Protein AF-A0A1S6GLN4-F1 (afdb_monomer)

Foldseek 3Di:
DVVVVLVVVLVVVQVVQVCVQPVDPDNWQKKWWFWWDDDDQTKTAGDDMDGDDDPVCLPVDPVDDPVVQVVLLVVVQVVCCVPPVDSPDRPGTQALSNSLVVVRNVDMGRCVVPPPQDKDKAAAPVRLVPDPDPNSVSCVVRPNGMWIWHDDPPTGIMIID

Secondary structure (DSSP, 8-state):
--HHHHHHHHHHHHHHHHHHHHS-SS--SEEEEEEEPPTTS--EEEEEEEE---GGGGGS-----HHHHHHHHHHHHHHHHHHHS-----SS---HHHHHHHHHTT-EE-GGGTTTSS-EEEESHHHHTT---HHHHHHHHTT--EEEEEEETTTEEEEE-

Organism: NCBI:txid110284

pLDDT: mean 82.3, std 15.09, range [41.0, 96.94]

Nearest PDB structures (foldseek):
  4yz6-assembly1_A  TM=8.627E-01  e=5.538E-13  Arabidopsis thaliana
  4ywc-assembly2_B  TM=8.377E-01  e=3.857E-13  Arabidopsis thaliana
  5t0q-assembly1_A  TM=8.479E-01  e=3.180E-12  Arabidopsis thaliana
  4rru-assembly1_A  TM=7.689E-01  e=7.396E-12  Arabidopsis thaliana
  4rqw-assembly3_A  TM=7.355E-01  e=4.299E-12  Arabidopsis thaliana

Mean predicted aligned error: 8.12 Å

Solvent-accessible surface area (backbone atoms only — not comparable to full-atom values): 9322 Å² total; per-residue (Å²): 126,66,67,64,56,50,52,52,53,49,58,52,46,49,56,47,39,42,48,57,45,73,70,41,92,59,91,51,44,34,30,38,36,29,32,52,48,68,79,95,70,52,33,27,32,64,61,52,65,31,74,54,87,57,81,74,52,85,72,59,71,79,87,61,51,75,69,52,51,54,48,54,53,49,53,52,44,54,50,36,38,72,76,69,74,46,79,88,80,86,79,80,82,84,44,51,56,58,48,51,54,60,54,47,66,77,45,73,42,74,40,82,84,54,68,78,67,56,70,45,78,40,64,41,66,83,48,36,74,70,50,97,41,70,69,54,41,53,42,42,75,35,68,43,50,40,45,34,40,38,52,40,89,97,48,30,34,40,36,40,52

Sequence (161 aa):
QPQQQQAFVEETLQSRLQSLIDQSTDHWTYAIFWQSTLPPSSHLLWGDGYYKCSQDETQAQIATTPAEQSHRKRVLRELNALVSGSSSSDEDDVTDTEWFYLVSMTQSYDPHILIAGEPLWYAGSDQLVKVQCERVREAHVLGIRTVAFIPVIGAGVVELG

InterPro domains:
  IPR025610 Transcription factor MYC/MYB N-terminal [PF14215] (13-161)
  IPR045084 Transcription factor AIB/MYC-like [PTHR11514] (6-161)

Structure (mmCIF, N/CA/C/O backbone):
data_AF-A0A1S6GLN4-F1
#
_entry.id   AF-A0A1S6GLN4-F1
#
loop_
_atom_site.group_PDB
_atom_site.id
_atom_site.type_symbol
_atom_site.label_atom_id
_atom_site.label_alt_id
_atom_site.label_comp_id
_atom_site.label_asym_id
_atom_site.label_entity_id
_atom_site.label_seq_id
_atom_site.pdbx_PDB_ins_code
_atom_site.Cartn_x
_atom_site.Cartn_y
_atom_site.Cartn_z
_atom_site.occupancy
_atom_site.B_iso_or_equiv
_atom_site.auth_seq_id
_atom_site.auth_comp_id
_atom_site.auth_asym_id
_atom_site.auth_atom_id
_atom_site.pdbx_PDB_model_num
ATOM 1 N N . GLN A 1 1 ? 29.956 10.453 -1.590 1.00 44.06 1 GLN A N 1
ATOM 2 C CA . GLN A 1 1 ? 28.704 10.705 -0.843 1.00 44.06 1 GLN A CA 1
ATOM 3 C C . GLN A 1 1 ? 27.493 10.156 -1.611 1.00 44.06 1 GLN A C 1
ATOM 5 O O . GLN A 1 1 ? 26.790 10.931 -2.237 1.00 44.06 1 GLN A O 1
ATOM 10 N N . PRO A 1 2 ? 27.240 8.838 -1.616 1.00 49.00 2 PRO A N 1
ATOM 11 C CA . PRO A 1 2 ? 25.992 8.276 -2.151 1.00 49.00 2 PRO A CA 1
ATOM 12 C C . PRO A 1 2 ? 24.812 8.365 -1.15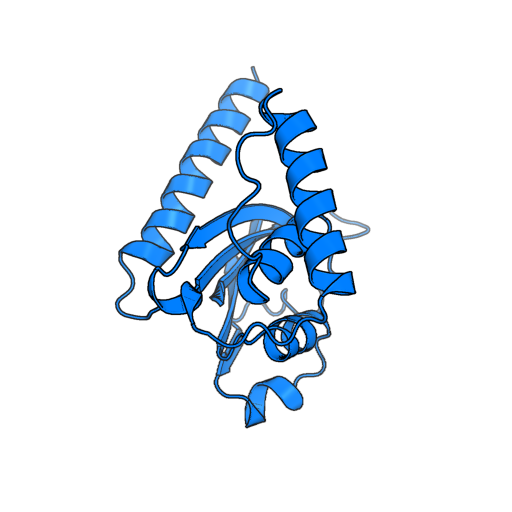8 1.00 49.00 2 PRO A C 1
ATOM 14 O O . PRO A 1 2 ? 23.695 8.642 -1.572 1.00 49.00 2 PRO A O 1
ATOM 17 N N . GLN A 1 3 ? 25.064 8.253 0.153 1.00 41.00 3 GLN A N 1
ATOM 18 C CA . GLN A 1 3 ? 24.017 8.271 1.194 1.00 41.00 3 GLN A CA 1
ATOM 19 C C . GLN A 1 3 ? 23.221 9.588 1.275 1.00 41.00 3 GLN A C 1
ATOM 21 O O . GLN A 1 3 ? 22.020 9.558 1.505 1.00 41.00 3 GLN A O 1
ATOM 26 N N . GLN A 1 4 ? 23.853 10.745 1.042 1.00 41.41 4 GLN A N 1
ATOM 27 C CA . GLN A 1 4 ? 23.156 12.044 1.042 1.00 41.41 4 GLN A CA 1
ATOM 28 C C . GLN A 1 4 ? 22.265 12.248 -0.190 1.00 41.41 4 GLN A C 1
ATOM 30 O O . GLN A 1 4 ? 21.223 12.887 -0.092 1.00 41.41 4 GLN A O 1
ATOM 35 N N . GLN A 1 5 ? 22.662 11.700 -1.342 1.00 45.12 5 GLN A N 1
ATOM 36 C CA . GLN A 1 5 ? 21.847 11.737 -2.557 1.00 45.12 5 GLN A CA 1
ATOM 37 C C . GLN A 1 5 ? 20.613 10.839 -2.400 1.00 45.12 5 GLN A C 1
ATOM 39 O O . GLN A 1 5 ? 19.533 11.199 -2.851 1.00 45.12 5 GLN A O 1
ATOM 44 N N . GLN A 1 6 ? 20.783 9.691 -1.740 1.00 52.84 6 GLN A N 1
ATOM 45 C CA . GLN A 1 6 ? 19.724 8.719 -1.490 1.00 52.84 6 GLN A CA 1
ATOM 46 C C . GLN A 1 6 ? 18.674 9.270 -0.512 1.00 52.84 6 GLN A C 1
ATOM 48 O O . GLN A 1 6 ? 17.499 9.291 -0.855 1.00 52.84 6 GLN A O 1
ATOM 53 N N . ALA A 1 7 ? 19.110 9.866 0.605 1.00 51.88 7 ALA A N 1
ATOM 54 C CA . ALA A 1 7 ? 18.216 10.516 1.569 1.00 51.88 7 ALA A CA 1
ATOM 55 C C . ALA A 1 7 ? 17.432 11.702 0.968 1.00 51.88 7 ALA A C 1
ATOM 57 O O . ALA A 1 7 ? 16.254 11.870 1.255 1.00 51.88 7 ALA A O 1
ATOM 58 N N . PHE A 1 8 ? 18.053 12.506 0.094 1.00 51.44 8 PHE A N 1
ATOM 59 C CA . PHE A 1 8 ? 17.359 13.604 -0.593 1.00 51.44 8 PHE A CA 1
ATOM 60 C C . PHE A 1 8 ? 16.320 13.092 -1.604 1.00 51.44 8 PHE A C 1
ATOM 62 O O . PHE A 1 8 ? 15.241 13.665 -1.729 1.00 51.44 8 PHE A O 1
ATOM 69 N N . VAL A 1 9 ? 16.620 12.008 -2.330 1.00 62.22 9 VAL A N 1
ATOM 70 C CA . VAL A 1 9 ? 15.658 11.385 -3.254 1.00 62.22 9 VAL A CA 1
ATOM 71 C C . VAL A 1 9 ? 14.483 10.773 -2.483 1.00 62.22 9 VAL A C 1
ATOM 73 O O . VAL A 1 9 ? 13.344 10.970 -2.901 1.00 62.22 9 VAL A O 1
ATOM 76 N N . GLU A 1 10 ? 14.737 10.132 -1.342 1.00 60.50 10 GLU A N 1
ATOM 77 C CA . GLU A 1 10 ? 13.709 9.609 -0.428 1.00 60.50 10 GLU A CA 1
ATOM 78 C C . GLU A 1 10 ? 12.825 10.734 0.143 1.00 60.50 10 GLU A C 1
ATOM 80 O O . GLU A 1 10 ? 11.607 10.688 -0.000 1.00 60.50 10 GLU A O 1
ATOM 85 N N . GLU A 1 11 ? 13.406 11.824 0.657 1.00 63.66 11 GLU A N 1
ATOM 86 C CA . GLU A 1 11 ? 12.647 12.975 1.182 1.00 63.66 11 GLU A CA 1
ATOM 87 C C . GLU A 1 11 ? 11.764 13.633 0.098 1.00 63.66 11 GLU A C 1
ATOM 89 O O . GLU A 1 11 ? 10.632 14.071 0.350 1.00 63.66 11 GLU A O 1
ATOM 94 N N . THR A 1 12 ? 12.236 13.638 -1.155 1.00 82.69 12 THR A N 1
ATOM 95 C CA . THR A 1 12 ? 11.422 14.093 -2.289 1.00 82.69 12 THR A CA 1
ATOM 96 C C . THR A 1 12 ? 10.345 13.097 -2.709 1.00 82.69 12 THR A C 1
ATOM 98 O O . THR A 1 12 ? 9.331 13.534 -3.254 1.00 82.69 12 THR A O 1
ATOM 101 N N . LEU A 1 13 ? 10.533 11.792 -2.496 1.00 89.12 13 LEU A N 1
ATOM 102 C CA . LEU A 1 13 ? 9.544 10.772 -2.837 1.00 89.12 13 LEU A CA 1
ATOM 103 C C . LEU A 1 13 ? 8.368 10.837 -1.867 1.00 89.12 13 LEU A C 1
ATOM 105 O O . LEU A 1 13 ? 7.233 10.981 -2.323 1.00 89.12 13 LEU A O 1
ATOM 109 N N . GLN A 1 14 ? 8.642 10.869 -0.563 1.00 91.75 14 GLN A N 1
ATOM 110 C CA . GLN A 1 14 ? 7.601 10.979 0.453 1.00 91.75 14 GLN A CA 1
ATOM 111 C C . GLN A 1 14 ? 6.727 12.219 0.249 1.00 91.75 14 GLN A C 1
ATOM 113 O O . GLN A 1 14 ? 5.499 12.139 0.223 1.00 91.75 14 GLN A O 1
ATOM 118 N N . SER A 1 15 ? 7.357 13.369 -0.013 1.00 91.44 15 SER A N 1
ATOM 119 C CA . SER A 1 15 ? 6.650 14.627 -0.288 1.00 91.44 15 SER A CA 1
ATOM 120 C C . SER A 1 15 ? 5.756 14.549 -1.537 1.00 91.44 15 SER A C 1
ATOM 122 O O . SER A 1 15 ? 4.695 15.179 -1.599 1.00 91.44 15 SER A O 1
ATOM 124 N N . ARG A 1 16 ? 6.168 13.777 -2.553 1.00 92.75 16 ARG A N 1
ATOM 125 C CA . ARG A 1 16 ? 5.382 13.556 -3.778 1.00 92.75 16 ARG A CA 1
ATOM 126 C C . ARG A 1 16 ? 4.206 12.619 -3.533 1.00 92.75 16 ARG A C 1
ATOM 128 O O . ARG A 1 16 ? 3.123 12.917 -4.026 1.00 92.75 16 ARG A O 1
ATOM 135 N N . LEU A 1 17 ? 4.401 11.533 -2.783 1.00 94.88 17 LEU A N 1
ATOM 136 C CA . LEU A 1 17 ? 3.326 10.606 -2.411 1.00 94.88 17 LEU A CA 1
ATOM 137 C C . LEU A 1 17 ? 2.276 11.311 -1.550 1.00 94.88 17 LEU A C 1
ATOM 139 O O . LEU A 1 17 ? 1.087 11.216 -1.837 1.00 94.88 17 LEU A O 1
ATOM 143 N N . GLN A 1 18 ? 2.711 12.115 -0.579 1.00 93.88 18 GLN A N 1
ATOM 144 C CA . GLN A 1 18 ? 1.810 12.962 0.194 1.00 93.88 18 GLN A CA 1
ATOM 145 C C . GLN A 1 18 ? 1.029 13.925 -0.708 1.00 93.88 18 GLN A C 1
ATOM 147 O O . GLN A 1 18 ? -0.193 13.996 -0.634 1.00 93.88 18 GLN A O 1
ATOM 152 N N . SER A 1 19 ? 1.719 14.643 -1.599 1.00 92.25 19 SER A N 1
ATOM 153 C CA . SER A 1 19 ? 1.074 15.574 -2.533 1.00 92.25 19 SER A CA 1
ATOM 154 C C . SER A 1 19 ? 0.047 14.888 -3.435 1.00 92.25 19 SER A C 1
ATOM 156 O O . SER A 1 19 ? -0.998 15.470 -3.711 1.00 92.25 19 SER A O 1
ATOM 158 N N . LEU A 1 20 ? 0.330 13.659 -3.877 1.00 92.44 20 LEU A N 1
ATOM 159 C CA . LEU A 1 20 ? -0.576 12.857 -4.697 1.00 92.44 20 LEU A CA 1
ATOM 160 C C . LEU A 1 20 ? -1.892 12.568 -3.966 1.00 92.44 20 LEU A C 1
ATOM 162 O O . LEU A 1 20 ? -2.952 12.626 -4.580 1.00 92.44 20 LEU A O 1
ATOM 166 N N . ILE A 1 21 ? -1.822 12.295 -2.664 1.00 92.88 21 ILE A N 1
ATOM 167 C CA . ILE A 1 21 ? -2.983 11.983 -1.829 1.00 92.88 21 ILE A CA 1
ATOM 168 C C . ILE A 1 21 ? -3.725 13.253 -1.395 1.00 92.88 21 ILE A C 1
ATOM 170 O O . ILE A 1 21 ? -4.950 13.318 -1.484 1.00 92.88 21 ILE A O 1
ATOM 174 N N . ASP A 1 22 ? -3.005 14.286 -0.957 1.00 90.88 22 ASP A N 1
ATOM 175 C CA . ASP A 1 22 ? -3.602 15.499 -0.386 1.00 90.88 22 ASP A CA 1
ATOM 176 C C . ASP A 1 22 ? -4.175 16.462 -1.435 1.00 90.88 22 ASP A C 1
ATOM 178 O O . ASP A 1 22 ? -5.108 17.205 -1.132 1.00 90.88 22 ASP A O 1
ATOM 182 N N . GLN A 1 23 ? -3.640 16.462 -2.661 1.00 89.19 23 GLN A N 1
ATOM 183 C CA . GLN A 1 23 ? -4.111 17.333 -3.750 1.00 89.19 23 GLN A CA 1
ATOM 184 C C . GLN A 1 23 ? -5.119 16.644 -4.678 1.00 89.19 23 GLN A C 1
ATOM 186 O O . GLN A 1 23 ? -5.682 17.292 -5.562 1.00 89.19 23 GLN A O 1
ATOM 191 N N . SER A 1 24 ? -5.340 15.340 -4.501 1.00 86.94 24 SER A N 1
ATOM 192 C CA . SER A 1 24 ? -6.348 14.593 -5.247 1.00 86.94 24 SER A CA 1
ATOM 193 C C . SER A 1 24 ? -7.757 15.051 -4.867 1.00 86.94 24 SER A C 1
ATOM 195 O O . SER A 1 24 ? -8.053 15.316 -3.703 1.00 86.94 24 SER A O 1
ATOM 197 N N . THR A 1 25 ? -8.653 15.115 -5.854 1.00 83.00 25 THR A N 1
ATOM 198 C CA . THR A 1 25 ? -10.094 15.275 -5.600 1.00 83.00 25 THR A CA 1
ATOM 199 C C . THR A 1 25 ? -10.730 13.991 -5.077 1.00 83.00 25 THR A C 1
ATOM 201 O O . THR A 1 25 ? -11.786 14.043 -4.453 1.00 83.00 25 THR A O 1
ATOM 204 N N . ASP A 1 26 ? -10.098 12.850 -5.346 1.00 80.94 26 ASP A N 1
ATOM 205 C CA . ASP A 1 26 ? -10.522 11.538 -4.875 1.00 80.94 26 ASP A CA 1
ATOM 206 C C . ASP A 1 26 ? -9.954 11.261 -3.475 1.00 80.94 26 ASP A C 1
ATOM 208 O O . ASP A 1 26 ? -8.796 11.580 -3.189 1.00 80.94 26 ASP A O 1
ATOM 212 N N . HIS A 1 27 ? -10.763 10.645 -2.610 1.00 83.75 27 HIS A N 1
ATOM 213 C CA . HIS A 1 27 ? -10.405 10.308 -1.230 1.00 83.75 27 HIS A CA 1
ATOM 214 C C . HIS A 1 27 ? -9.598 9.007 -1.153 1.00 83.75 27 HIS A C 1
ATOM 216 O O . HIS A 1 27 ? -10.135 7.962 -0.796 1.00 83.75 27 HIS A O 1
ATOM 222 N N . TRP A 1 28 ? -8.315 9.083 -1.492 1.00 92.44 28 TRP A N 1
ATOM 223 C CA . TRP A 1 28 ? -7.377 7.981 -1.284 1.00 92.44 28 TRP A CA 1
ATOM 224 C C . TRP A 1 28 ? -6.989 7.844 0.190 1.00 92.44 28 TRP A C 1
ATOM 226 O O . TRP A 1 28 ? -6.728 8.844 0.869 1.00 92.44 28 TRP A O 1
ATOM 236 N N . THR A 1 29 ? -6.916 6.604 0.660 1.00 93.44 29 THR A N 1
ATOM 237 C CA . THR A 1 29 ? -6.481 6.231 2.006 1.00 93.44 29 THR A CA 1
ATOM 238 C C . THR A 1 29 ? -4.956 6.169 2.086 1.00 93.44 29 THR A C 1
ATOM 240 O O . THR A 1 29 ? -4.370 6.608 3.077 1.00 93.44 29 THR A O 1
ATOM 243 N N . TYR A 1 30 ? -4.282 5.675 1.044 1.00 95.56 30 TYR A N 1
ATOM 244 C CA . TYR A 1 30 ? -2.822 5.597 1.012 1.00 95.56 30 TYR A CA 1
ATOM 245 C C . TYR A 1 30 ? -2.227 5.684 -0.400 1.00 95.56 30 TYR A C 1
ATOM 247 O O . TYR A 1 30 ? -2.882 5.414 -1.406 1.00 95.56 30 TYR A O 1
ATOM 255 N N . ALA A 1 31 ? -0.932 6.001 -0.453 1.00 96.94 31 ALA A N 1
ATOM 256 C CA . ALA A 1 31 ? -0.063 5.780 -1.603 1.00 96.94 31 ALA A CA 1
ATOM 257 C C . ALA A 1 31 ? 1.155 4.952 -1.180 1.00 96.94 31 ALA A C 1
ATOM 259 O O . ALA A 1 31 ? 1.787 5.263 -0.173 1.00 96.94 31 ALA A O 1
ATOM 260 N N . ILE A 1 32 ? 1.519 3.934 -1.958 1.00 96.44 32 ILE A N 1
ATOM 261 C CA . ILE A 1 32 ? 2.742 3.147 -1.746 1.00 96.44 32 ILE A CA 1
ATOM 262 C C . ILE A 1 32 ? 3.558 3.146 -3.030 1.00 96.44 32 ILE A C 1
ATOM 264 O O . ILE A 1 32 ? 3.035 2.882 -4.110 1.00 96.44 32 ILE A O 1
ATOM 268 N N . PHE A 1 33 ? 4.854 3.410 -2.923 1.00 95.56 33 PHE A N 1
ATOM 269 C CA . PHE A 1 33 ? 5.789 3.184 -4.009 1.00 95.56 33 PHE A CA 1
ATOM 270 C C . PHE A 1 33 ? 6.507 1.849 -3.824 1.00 95.56 33 PHE A C 1
ATOM 272 O O . PHE A 1 33 ? 7.292 1.659 -2.895 1.00 95.56 33 PHE A O 1
ATOM 279 N N . TRP A 1 34 ? 6.267 0.942 -4.763 1.00 94.25 34 TRP A N 1
ATOM 280 C CA . TRP A 1 34 ? 6.945 -0.337 -4.878 1.00 94.25 34 TRP A CA 1
ATOM 281 C C . TRP A 1 34 ? 8.157 -0.205 -5.790 1.00 94.25 34 TRP A C 1
ATOM 283 O O . TRP A 1 34 ? 8.010 -0.044 -7.002 1.00 94.25 34 TRP A O 1
ATOM 293 N N . GLN A 1 35 ? 9.358 -0.296 -5.230 1.00 92.31 35 GLN A N 1
ATOM 294 C CA . GLN A 1 35 ? 10.601 -0.207 -5.984 1.00 92.31 35 GLN A CA 1
ATOM 295 C C . GLN A 1 35 ? 10.936 -1.546 -6.650 1.00 92.31 35 GLN A C 1
ATOM 297 O O . GLN A 1 35 ? 10.935 -2.594 -6.004 1.00 92.31 35 GLN A O 1
ATOM 302 N N . SER A 1 36 ? 11.278 -1.514 -7.939 1.00 90.00 36 SER A N 1
ATOM 303 C CA . SER A 1 36 ? 11.744 -2.698 -8.665 1.00 90.00 36 SER A CA 1
ATOM 304 C C . SER A 1 36 ? 13.215 -2.979 -8.374 1.00 90.00 36 SER A C 1
ATOM 306 O O . SER A 1 36 ? 14.066 -2.095 -8.493 1.00 90.00 36 SER A O 1
ATOM 308 N N . THR A 1 37 ? 13.545 -4.237 -8.091 1.00 88.75 37 THR A N 1
ATOM 309 C CA . THR A 1 37 ? 14.935 -4.706 -8.058 1.00 88.75 37 THR A CA 1
ATOM 310 C C . THR A 1 37 ? 15.467 -4.988 -9.466 1.00 88.75 37 THR A C 1
ATOM 312 O O . THR A 1 37 ? 14.708 -5.187 -10.420 1.00 88.75 37 THR A O 1
ATOM 315 N N . LEU A 1 38 ? 16.797 -4.996 -9.602 1.00 80.25 38 LEU A N 1
ATOM 316 C CA . LEU A 1 38 ? 17.471 -5.339 -10.854 1.00 80.25 38 LEU A CA 1
ATOM 317 C C . LEU A 1 38 ? 17.417 -6.862 -11.118 1.00 80.25 38 LEU A C 1
ATOM 319 O O . LEU A 1 38 ? 17.419 -7.645 -10.166 1.00 80.25 38 LEU A O 1
ATOM 323 N N . PRO A 1 39 ? 17.415 -7.302 -12.393 1.00 76.62 39 PRO A N 1
ATOM 324 C CA . PRO A 1 39 ? 17.482 -8.721 -12.767 1.00 76.62 39 PRO A CA 1
ATOM 325 C C . PRO A 1 39 ? 18.697 -9.450 -12.151 1.00 76.62 39 PRO A C 1
ATOM 327 O O . PRO A 1 39 ? 19.714 -8.803 -11.886 1.00 76.62 39 PRO A O 1
ATOM 330 N N . PRO A 1 40 ? 18.655 -10.789 -11.964 1.00 67.69 40 PRO A N 1
ATOM 331 C CA . PRO A 1 40 ? 17.791 -11.761 -12.653 1.00 67.69 40 PRO A CA 1
ATOM 332 C C . PRO A 1 40 ? 16.462 -12.099 -11.955 1.00 67.69 40 PRO A C 1
ATOM 334 O O . PRO A 1 40 ? 15.586 -12.669 -12.596 1.00 67.69 40 PRO A O 1
ATOM 337 N N . SER A 1 41 ? 16.298 -11.751 -10.680 1.00 70.00 41 SER A N 1
ATOM 338 C CA . SER A 1 41 ? 15.066 -11.948 -9.904 1.00 70.00 41 SER A CA 1
ATOM 339 C C . SER A 1 41 ? 14.475 -10.580 -9.573 1.00 70.00 41 SER A C 1
ATOM 341 O O . SER A 1 41 ? 14.760 -9.998 -8.521 1.00 70.00 41 SER A O 1
ATOM 343 N N . SER A 1 42 ? 13.729 -10.019 -10.526 1.00 80.25 42 SER A N 1
ATOM 344 C CA . SER A 1 42 ? 13.019 -8.761 -10.313 1.00 80.25 42 SER A CA 1
ATOM 345 C C . SER A 1 42 ? 11.898 -8.989 -9.304 1.00 80.25 42 SER A C 1
ATOM 347 O O . SER A 1 42 ? 11.046 -9.845 -9.524 1.00 80.25 42 SER A O 1
ATOM 349 N N . HIS A 1 43 ? 11.900 -8.218 -8.226 1.00 88.56 43 HIS A N 1
ATOM 350 C CA . HIS A 1 43 ? 10.872 -8.167 -7.197 1.00 88.56 43 HIS A CA 1
ATOM 351 C C . HIS A 1 43 ? 10.458 -6.713 -6.994 1.00 88.56 43 HIS A C 1
ATOM 353 O O . HIS A 1 43 ? 11.253 -5.796 -7.210 1.00 88.56 43 HIS A O 1
ATOM 359 N N . LEU A 1 44 ? 9.219 -6.514 -6.564 1.00 90.69 44 LEU A N 1
ATOM 360 C CA . LEU A 1 44 ? 8.750 -5.254 -6.015 1.00 90.69 44 LEU A CA 1
ATOM 361 C C . LEU A 1 44 ? 8.944 -5.281 -4.507 1.00 90.69 44 LEU A C 1
ATOM 363 O O . LEU A 1 44 ? 8.379 -6.138 -3.828 1.00 90.69 44 LEU A O 1
ATOM 367 N N . LEU A 1 45 ? 9.750 -4.355 -4.007 1.00 93.25 45 LEU A N 1
ATOM 368 C CA . LEU A 1 45 ? 9.997 -4.153 -2.585 1.00 93.25 45 LEU A CA 1
ATOM 369 C C . LEU A 1 45 ? 9.389 -2.828 -2.143 1.00 93.25 45 LEU A C 1
ATOM 371 O O . LEU A 1 45 ? 9.176 -1.934 -2.964 1.00 93.25 45 LEU A O 1
ATOM 375 N N . TRP A 1 46 ? 9.139 -2.694 -0.844 1.00 94.69 46 TRP A N 1
ATOM 376 C CA . TRP A 1 46 ? 8.783 -1.407 -0.265 1.00 94.69 46 TRP A CA 1
ATOM 377 C C . TRP A 1 46 ? 9.860 -0.364 -0.594 1.00 94.69 46 TRP A C 1
ATOM 379 O O . TRP A 1 46 ? 11.025 -0.543 -0.236 1.00 94.69 46 TRP A O 1
ATOM 389 N N . GLY A 1 47 ? 9.470 0.699 -1.295 1.00 93.94 47 GLY A N 1
ATOM 390 C CA . GLY A 1 47 ? 10.303 1.877 -1.508 1.00 93.94 47 GLY A CA 1
ATOM 391 C C . GLY A 1 47 ? 9.972 2.951 -0.481 1.00 93.94 47 GLY A C 1
ATOM 392 O O . GLY A 1 47 ? 10.806 3.289 0.351 1.00 93.94 47 GLY A O 1
ATOM 393 N N . ASP A 1 48 ? 8.743 3.462 -0.535 1.00 95.19 48 ASP A N 1
ATOM 394 C CA . ASP A 1 48 ? 8.237 4.482 0.388 1.00 95.19 48 ASP A CA 1
ATOM 395 C C . ASP A 1 48 ? 6.700 4.497 0.392 1.00 95.19 48 ASP A C 1
ATOM 397 O O . ASP A 1 48 ? 6.072 3.841 -0.445 1.00 95.19 48 ASP A O 1
ATOM 401 N N . GLY A 1 49 ? 6.076 5.254 1.294 1.00 95.25 49 GLY A N 1
ATOM 402 C CA . GLY A 1 49 ? 4.622 5.306 1.384 1.00 95.25 49 GLY A CA 1
ATOM 403 C C . GLY A 1 49 ? 4.071 6.448 2.227 1.00 95.25 49 GLY A C 1
ATOM 404 O O . GLY A 1 49 ? 4.669 6.894 3.205 1.00 95.25 49 GLY A O 1
ATOM 405 N N . TYR A 1 50 ? 2.852 6.861 1.893 1.00 95.19 50 TYR A N 1
ATOM 406 C CA . TYR A 1 50 ? 2.078 7.824 2.659 1.00 95.19 50 TYR A CA 1
ATOM 407 C C . TYR A 1 50 ? 0.699 7.257 2.996 1.00 95.19 50 TYR A C 1
ATOM 409 O O . TYR A 1 50 ? -0.052 6.873 2.100 1.00 95.19 50 TYR A O 1
ATOM 417 N N . TYR A 1 51 ? 0.357 7.243 4.284 1.00 93.50 51 TYR A N 1
ATOM 418 C CA . TYR A 1 51 ? -0.964 6.873 4.787 1.00 93.50 51 TYR A CA 1
ATOM 419 C C . TYR A 1 51 ? -1.687 8.116 5.297 1.00 93.50 51 TYR A C 1
ATOM 421 O O . TYR A 1 51 ? -1.172 8.834 6.161 1.00 93.50 51 TYR A O 1
ATOM 429 N N . LYS A 1 52 ? -2.893 8.366 4.787 1.00 90.56 52 LYS A N 1
ATOM 430 C CA . LYS A 1 52 ? -3.746 9.452 5.254 1.00 90.56 52 LYS A CA 1
ATOM 431 C C . LYS A 1 52 ? -4.650 8.931 6.358 1.00 90.56 52 LYS A C 1
ATOM 433 O O . LYS A 1 52 ? -5.654 8.276 6.096 1.00 90.56 52 LYS A O 1
ATOM 438 N N . CYS A 1 53 ? -4.320 9.275 7.600 1.00 72.06 53 CYS A N 1
ATOM 439 C CA . CYS A 1 53 ? -5.196 8.989 8.729 1.00 72.06 53 CYS A CA 1
ATOM 440 C C . CYS A 1 53 ? -6.492 9.804 8.589 1.00 72.06 53 CYS A C 1
ATOM 442 O O . CYS A 1 53 ? -6.514 11.025 8.763 1.00 72.06 53 CYS A O 1
ATOM 444 N N . SER A 1 54 ? -7.567 9.125 8.202 1.00 65.12 54 SER A N 1
ATOM 445 C CA . SER A 1 54 ? -8.904 9.693 8.097 1.00 65.12 54 SER A CA 1
ATOM 446 C C . SER A 1 54 ? -9.511 9.820 9.497 1.00 65.12 54 SER A C 1
ATOM 448 O O . SER A 1 54 ? -9.672 8.829 10.202 1.00 65.12 54 SER A O 1
ATOM 450 N N . GLN A 1 55 ? -9.884 11.036 9.912 1.00 54.16 55 GLN A N 1
ATOM 451 C CA . GLN A 1 55 ? -10.567 11.250 11.200 1.00 54.16 55 GLN A CA 1
ATOM 452 C C . GLN A 1 55 ? -11.927 10.525 11.265 1.00 54.16 55 GLN A C 1
ATOM 454 O O . GLN A 1 55 ? -12.353 10.114 12.346 1.00 54.16 55 GLN A O 1
ATOM 459 N N . ASP A 1 56 ? -12.566 10.301 10.112 1.00 51.97 56 ASP A N 1
ATOM 460 C CA . ASP A 1 56 ? -13.846 9.593 9.993 1.00 51.97 56 ASP A CA 1
ATOM 461 C C . ASP A 1 56 ? -13.708 8.062 10.132 1.00 51.97 56 ASP A C 1
ATOM 463 O O . ASP A 1 56 ? -14.701 7.367 10.355 1.00 51.97 56 ASP A O 1
ATOM 467 N N . GLU A 1 57 ? -12.489 7.509 10.057 1.00 51.66 57 GLU A N 1
ATOM 468 C CA . GLU A 1 57 ? -12.249 6.067 10.229 1.00 51.66 57 GLU A CA 1
ATOM 469 C C . GLU A 1 57 ? -12.288 5.602 11.688 1.00 51.66 57 GLU A C 1
ATOM 471 O O . GLU A 1 57 ? -12.403 4.404 11.940 1.00 51.66 57 GLU A O 1
ATOM 476 N N . THR A 1 58 ? -12.336 6.524 12.655 1.00 48.25 58 THR A N 1
ATOM 477 C CA . THR A 1 58 ? -12.564 6.192 14.076 1.00 48.25 58 THR A CA 1
ATOM 478 C C . THR A 1 58 ? -13.894 5.458 14.327 1.00 48.25 58 THR A C 1
ATOM 480 O O . THR A 1 58 ? -14.083 4.872 15.391 1.00 48.25 58 THR A O 1
ATOM 483 N N . GLN A 1 59 ? -14.813 5.439 13.350 1.00 43.75 59 GLN A N 1
ATOM 484 C CA . GLN A 1 59 ? -16.077 4.687 13.396 1.00 43.75 59 GLN A CA 1
ATOM 485 C C . GLN A 1 59 ? -16.229 3.634 12.284 1.00 43.75 59 GLN A C 1
ATOM 487 O O . GLN A 1 59 ? -17.225 2.900 12.267 1.00 43.75 59 GLN A O 1
ATOM 492 N N . ALA A 1 60 ? -15.275 3.531 11.354 1.00 47.03 60 ALA A N 1
ATOM 493 C CA . ALA A 1 60 ? -15.350 2.613 10.222 1.00 47.03 60 ALA A CA 1
ATOM 494 C C . ALA A 1 60 ? -14.980 1.189 10.667 1.00 47.03 60 ALA A C 1
ATOM 496 O O . ALA A 1 60 ? -13.833 0.775 10.604 1.00 47.03 60 ALA A O 1
ATOM 497 N N . GLN A 1 61 ? -15.990 0.475 11.172 1.00 53.25 61 GLN A N 1
ATOM 498 C CA . GLN A 1 61 ? -16.043 -0.969 11.433 1.00 53.25 61 GLN A CA 1
ATOM 499 C C . GLN A 1 61 ? -14.699 -1.638 11.740 1.00 53.25 61 GLN A C 1
ATOM 501 O O . GLN A 1 61 ? -14.102 -2.295 10.894 1.00 53.25 61 GLN A O 1
ATOM 506 N N . ILE A 1 62 ? -14.299 -1.557 13.008 1.00 55.88 62 ILE A N 1
ATOM 507 C CA . ILE A 1 62 ? -13.318 -2.462 13.604 1.00 55.88 62 ILE A CA 1
ATOM 508 C C . ILE A 1 62 ? -13.932 -3.870 13.565 1.00 55.88 62 ILE A C 1
ATOM 510 O O . ILE A 1 62 ? -14.634 -4.293 14.483 1.00 55.88 62 ILE A O 1
ATOM 514 N N . ALA A 1 63 ? -13.731 -4.588 12.462 1.00 60.03 63 ALA A N 1
ATOM 515 C CA . ALA A 1 63 ? -14.122 -5.985 12.311 1.00 60.03 63 ALA A CA 1
ATOM 516 C C . ALA A 1 63 ? -13.041 -6.922 12.880 1.00 60.03 63 ALA A C 1
ATOM 518 O O . ALA A 1 63 ? -12.899 -8.058 12.434 1.00 60.03 63 ALA A O 1
ATOM 519 N N . THR A 1 64 ? -12.274 -6.461 13.871 1.00 74.50 64 THR A N 1
ATOM 520 C CA . THR A 1 64 ? -11.220 -7.243 14.515 1.00 74.50 64 THR A CA 1
ATOM 521 C C . THR A 1 64 ? -11.707 -7.792 15.846 1.00 74.50 64 THR A C 1
ATOM 523 O O . THR A 1 64 ? -12.468 -7.175 16.596 1.00 74.50 64 THR A O 1
ATOM 526 N N . THR A 1 65 ? -11.274 -9.008 16.167 1.00 86.44 65 THR A N 1
ATOM 527 C CA . THR A 1 65 ? -11.540 -9.566 17.496 1.00 86.44 65 THR A CA 1
ATOM 528 C C . THR A 1 65 ? -10.702 -8.831 18.551 1.00 86.44 65 THR A C 1
ATOM 530 O O . THR A 1 65 ? -9.599 -8.377 18.242 1.00 86.44 65 THR A O 1
ATOM 533 N N . PRO A 1 66 ? -11.119 -8.784 19.832 1.00 86.94 66 PRO A N 1
ATOM 534 C CA . PRO A 1 66 ? -10.303 -8.179 20.891 1.00 86.94 66 PRO A CA 1
ATOM 535 C C . PRO A 1 66 ? -8.878 -8.758 20.990 1.00 86.94 66 PRO A C 1
ATOM 537 O O . PRO A 1 66 ? -7.932 -8.060 21.363 1.00 86.94 66 PRO A O 1
ATOM 540 N N . ALA A 1 67 ? -8.713 -10.040 20.641 1.00 89.00 67 ALA A N 1
ATOM 541 C CA . ALA A 1 67 ? -7.417 -10.709 20.606 1.00 89.00 67 ALA A CA 1
ATOM 542 C C . ALA A 1 67 ? -6.531 -10.198 19.459 1.00 89.00 67 ALA A C 1
ATOM 544 O O . ALA A 1 67 ? -5.352 -9.920 19.674 1.00 89.00 67 ALA A O 1
ATOM 545 N N . GLU A 1 68 ? -7.103 -10.040 18.265 1.00 88.81 68 GLU A N 1
ATOM 546 C CA . GLU A 1 68 ? -6.410 -9.466 17.112 1.00 88.81 68 GLU A CA 1
ATOM 547 C C . GLU A 1 68 ? -6.036 -8.007 17.369 1.00 88.81 68 GLU A C 1
ATOM 549 O O . GLU A 1 68 ? -4.890 -7.619 17.164 1.00 88.81 68 GLU A O 1
ATOM 554 N N . GLN A 1 69 ? -6.952 -7.232 17.943 1.00 89.75 69 GLN A N 1
ATOM 555 C CA . GLN A 1 69 ? -6.697 -5.845 18.301 1.00 89.75 69 GLN A CA 1
ATOM 556 C C . GLN A 1 69 ? -5.540 -5.703 19.295 1.00 89.75 69 GLN A C 1
ATOM 558 O O . GLN A 1 69 ? -4.637 -4.884 19.117 1.00 89.75 69 GLN A O 1
ATOM 563 N N . SER A 1 70 ? -5.509 -6.567 20.312 1.00 89.94 70 SER A N 1
ATOM 564 C CA . SER A 1 70 ? -4.401 -6.631 21.269 1.00 89.94 70 SER A CA 1
ATOM 565 C C . SER A 1 70 ? -3.073 -6.995 20.598 1.00 89.94 70 SER A C 1
ATOM 567 O O . SER A 1 70 ? -2.018 -6.518 21.019 1.00 89.94 70 SER A O 1
ATOM 569 N N . HIS A 1 71 ? -3.105 -7.842 19.564 1.00 90.62 71 HIS A N 1
ATOM 570 C CA . HIS A 1 71 ? -1.922 -8.192 18.785 1.00 90.62 71 HIS A CA 1
ATOM 571 C C . HIS A 1 71 ? -1.426 -7.012 17.941 1.00 90.62 71 HIS A C 1
ATOM 573 O O . HIS A 1 71 ? -0.250 -6.669 18.047 1.00 90.62 71 HIS A O 1
ATOM 579 N N . ARG A 1 72 ? -2.311 -6.344 17.189 1.00 91.25 72 ARG A N 1
ATOM 580 C CA . ARG A 1 72 ? -1.964 -5.168 16.373 1.00 91.25 72 ARG A CA 1
ATOM 581 C C . ARG A 1 72 ? -1.350 -4.052 17.221 1.00 91.25 72 ARG A C 1
ATOM 583 O O . ARG A 1 72 ? -0.266 -3.564 16.905 1.00 91.25 72 ARG A O 1
ATOM 590 N N . LYS A 1 73 ? -1.967 -3.734 18.368 1.00 89.56 73 LYS A N 1
ATOM 591 C CA . LYS A 1 73 ? -1.436 -2.747 19.328 1.00 89.56 73 LYS A CA 1
ATOM 592 C C . LYS A 1 73 ? -0.070 -3.140 19.890 1.00 89.56 73 LYS A C 1
ATOM 594 O O . LYS A 1 73 ? 0.790 -2.280 20.060 1.00 89.56 73 LYS A O 1
ATOM 599 N N . ARG A 1 74 ? 0.154 -4.430 20.175 1.00 90.06 74 ARG A N 1
ATOM 600 C CA . ARG A 1 74 ? 1.466 -4.915 20.635 1.00 90.06 74 ARG A CA 1
ATOM 601 C C . ARG A 1 74 ? 2.539 -4.676 19.576 1.00 90.06 74 ARG A C 1
ATOM 603 O O . ARG A 1 74 ? 3.582 -4.127 19.910 1.00 90.06 74 ARG A O 1
ATOM 610 N N . VAL A 1 75 ? 2.270 -5.057 18.328 1.00 89.06 75 VAL A N 1
ATOM 611 C CA . VAL A 1 75 ? 3.217 -4.875 17.219 1.00 89.06 75 VAL A CA 1
ATOM 612 C C . VAL A 1 75 ? 3.543 -3.394 17.030 1.00 89.06 75 VAL A C 1
ATOM 614 O O . VAL A 1 75 ? 4.715 -3.036 16.977 1.00 89.06 75 VAL A O 1
ATOM 617 N N . LEU A 1 76 ? 2.538 -2.514 17.032 1.00 87.12 76 LEU A N 1
ATOM 618 C CA . LEU A 1 76 ? 2.761 -1.068 16.946 1.00 87.12 76 LEU A CA 1
ATOM 619 C C . LEU A 1 76 ? 3.606 -0.516 18.094 1.00 87.12 76 LEU A C 1
ATOM 621 O O . LEU A 1 76 ? 4.511 0.283 17.862 1.00 87.12 76 LEU A O 1
ATOM 625 N N . ARG A 1 77 ? 3.352 -0.951 19.333 1.00 87.19 77 ARG A N 1
ATOM 626 C CA . ARG A 1 77 ? 4.177 -0.562 20.484 1.00 87.19 77 ARG A CA 1
ATOM 627 C C . ARG A 1 77 ? 5.629 -0.988 20.327 1.00 87.19 77 ARG A C 1
ATOM 629 O O . ARG A 1 77 ? 6.520 -0.204 20.641 1.00 87.19 77 ARG A O 1
ATOM 636 N N . GLU A 1 78 ? 5.864 -2.210 19.861 1.00 88.06 78 GLU A N 1
ATOM 637 C CA . GLU A 1 78 ? 7.213 -2.724 19.616 1.00 88.06 78 GLU A CA 1
ATOM 638 C C . GLU A 1 78 ? 7.916 -1.918 18.513 1.00 88.06 78 GLU A C 1
ATOM 640 O O . GLU A 1 78 ? 9.058 -1.502 18.702 1.00 88.06 78 GLU A O 1
ATOM 645 N N . LEU A 1 79 ? 7.223 -1.603 17.414 1.00 85.19 79 LEU A N 1
ATOM 646 C CA . LEU A 1 79 ? 7.751 -0.753 16.341 1.00 85.19 79 LEU A CA 1
ATOM 647 C C . LEU A 1 79 ? 8.070 0.669 16.832 1.00 85.19 79 LEU A C 1
ATOM 649 O O . LEU A 1 79 ? 9.172 1.164 16.602 1.00 85.19 79 LEU A O 1
ATOM 653 N N . ASN A 1 80 ? 7.159 1.305 17.573 1.00 84.38 80 ASN A N 1
ATOM 654 C CA . ASN A 1 80 ? 7.376 2.639 18.142 1.00 84.38 80 ASN A CA 1
ATOM 655 C C . ASN A 1 80 ? 8.555 2.663 19.121 1.00 84.38 80 ASN A C 1
ATOM 657 O O . ASN A 1 80 ? 9.356 3.600 19.103 1.00 84.38 80 ASN A O 1
ATOM 661 N N . ALA A 1 81 ? 8.709 1.616 19.935 1.00 86.50 81 ALA A N 1
ATOM 662 C CA . ALA A 1 81 ? 9.849 1.481 20.832 1.00 86.50 81 ALA A CA 1
ATOM 663 C C . ALA A 1 81 ? 11.179 1.361 20.065 1.00 86.50 81 ALA A C 1
ATOM 665 O O . ALA A 1 81 ? 12.180 1.924 20.507 1.00 86.50 81 ALA A O 1
ATOM 666 N N . LEU A 1 82 ? 11.192 0.675 18.916 1.00 86.12 82 LEU A N 1
ATOM 667 C CA . LEU A 1 82 ? 12.378 0.542 18.063 1.00 86.12 82 LEU A CA 1
ATOM 668 C C . LEU A 1 82 ? 12.751 1.848 17.347 1.00 86.12 82 LEU A C 1
ATOM 670 O O . LEU A 1 82 ? 13.939 2.131 17.205 1.00 86.12 82 LEU A O 1
ATOM 674 N N . VAL A 1 83 ? 11.765 2.632 16.898 1.00 82.44 83 VAL A N 1
ATOM 675 C CA . VAL A 1 83 ? 12.001 3.859 16.112 1.00 82.44 83 VAL A CA 1
ATOM 676 C C . VAL A 1 83 ? 12.227 5.086 16.998 1.00 82.44 83 VAL A C 1
ATOM 678 O O . VAL A 1 83 ? 13.181 5.833 16.791 1.00 82.44 83 VAL A O 1
ATOM 681 N N . SER A 1 84 ? 11.363 5.296 17.992 1.00 78.62 84 SER A N 1
ATOM 682 C CA . SER A 1 84 ? 11.296 6.544 18.768 1.00 78.62 84 SER A CA 1
ATOM 683 C C . SER A 1 84 ? 11.869 6.414 20.181 1.00 78.62 84 SER A C 1
ATOM 685 O O . SER A 1 84 ? 12.067 7.421 20.859 1.00 78.62 84 SER A O 1
ATOM 687 N N . GLY A 1 85 ? 12.110 5.189 20.666 1.00 66.19 85 GLY A N 1
ATOM 688 C CA . GLY A 1 85 ? 12.544 4.935 22.046 1.00 66.19 85 GLY A CA 1
ATOM 689 C C . GLY A 1 85 ? 11.493 5.273 23.117 1.00 66.19 85 GLY A C 1
ATOM 690 O O . GLY A 1 85 ? 11.790 5.181 24.309 1.00 66.19 85 GLY A O 1
ATOM 691 N N . SER A 1 86 ? 10.273 5.654 22.719 1.00 58.44 86 SER A N 1
ATOM 692 C CA . SER A 1 86 ? 9.142 5.974 23.594 1.00 58.44 86 SER A CA 1
ATOM 693 C C . SER A 1 86 ? 7.915 5.131 23.236 1.00 58.44 86 SER A C 1
ATOM 695 O O . SER A 1 86 ? 7.642 4.845 22.073 1.00 58.44 86 SER A O 1
ATOM 697 N N . SER A 1 87 ? 7.155 4.721 24.252 1.00 55.66 87 SER A N 1
ATOM 698 C CA . SER A 1 87 ? 5.966 3.870 24.115 1.00 55.66 87 SER A CA 1
ATOM 699 C C . SER A 1 87 ? 4.673 4.676 24.296 1.00 55.66 87 SER A C 1
ATOM 701 O O . SER A 1 87 ? 3.862 4.355 25.162 1.00 55.66 87 SER A O 1
ATOM 703 N N . SER A 1 88 ? 4.509 5.788 23.574 1.00 52.34 88 SER A N 1
ATOM 704 C CA . SER A 1 88 ? 3.491 6.803 23.899 1.00 52.34 88 SER A CA 1
ATOM 705 C C . SER A 1 88 ? 2.259 6.824 22.985 1.00 52.34 88 SER A C 1
ATOM 707 O O . SER A 1 88 ? 1.859 7.896 22.539 1.00 52.34 88 SER A O 1
ATOM 709 N N . SER A 1 89 ? 1.632 5.678 22.722 1.00 55.34 89 SER A N 1
ATOM 710 C CA . SER A 1 89 ? 0.349 5.638 21.997 1.00 55.34 89 SER A CA 1
ATOM 711 C C . SER A 1 89 ? -0.389 4.322 22.252 1.00 55.34 89 SER A C 1
ATOM 713 O O . SER A 1 89 ? -0.343 3.400 21.446 1.00 55.34 89 SER A O 1
ATOM 715 N N . ASP A 1 90 ? -1.027 4.209 23.419 1.00 55.31 90 ASP A N 1
ATOM 716 C CA . ASP A 1 90 ? -1.725 2.983 23.846 1.00 55.31 90 ASP A CA 1
ATOM 717 C C . ASP A 1 90 ? -3.262 3.070 23.783 1.00 55.31 90 ASP A C 1
ATOM 719 O O . ASP A 1 90 ? -3.936 2.123 24.188 1.00 55.31 90 ASP A O 1
ATOM 723 N N . GLU A 1 91 ? -3.847 4.165 23.285 1.00 63.53 91 GLU A N 1
ATOM 724 C CA . GLU A 1 91 ? -5.298 4.375 23.433 1.00 63.53 91 GLU A CA 1
ATOM 725 C C . GLU A 1 91 ? -6.102 4.091 22.157 1.00 63.53 91 GLU A C 1
ATOM 727 O O . GLU A 1 91 ? -7.137 3.425 22.243 1.00 63.53 91 GLU A O 1
ATOM 732 N N . ASP A 1 92 ? -5.597 4.448 20.975 1.00 76.88 92 ASP A N 1
ATOM 733 C CA . ASP A 1 92 ? -6.375 4.303 19.741 1.00 76.88 92 ASP A CA 1
ATOM 734 C C . ASP A 1 92 ? -6.372 2.873 19.189 1.00 76.88 92 ASP A C 1
ATOM 736 O O . ASP A 1 92 ? -5.431 2.088 19.362 1.00 76.88 92 ASP A O 1
ATOM 740 N N . ASP A 1 93 ? -7.486 2.504 18.564 1.00 83.94 93 ASP A N 1
ATOM 741 C CA . ASP A 1 93 ? -7.626 1.239 17.866 1.00 83.94 93 ASP A CA 1
ATOM 742 C C . ASP A 1 93 ? -6.972 1.295 16.480 1.00 83.94 93 ASP A C 1
ATOM 744 O O . ASP A 1 93 ? -7.217 2.214 15.712 1.00 83.94 93 ASP A O 1
ATOM 748 N N . VAL A 1 94 ? -6.172 0.273 16.157 1.00 86.75 94 VAL A N 1
ATOM 749 C CA . VAL A 1 94 ? -5.560 0.083 14.835 1.00 86.75 94 VAL A CA 1
ATOM 750 C C . VAL A 1 94 ? -6.624 -0.362 13.840 1.00 86.75 94 VAL A C 1
ATOM 752 O O . VAL A 1 94 ? -7.176 -1.459 13.985 1.00 86.75 94 VAL A O 1
ATOM 755 N N . THR A 1 95 ? -6.906 0.462 12.836 1.00 87.81 95 THR A N 1
ATOM 756 C CA . THR A 1 95 ? -7.905 0.140 11.807 1.00 87.81 95 THR A CA 1
ATOM 757 C C . THR A 1 95 ? -7.401 -0.963 10.869 1.00 87.81 95 THR A C 1
ATOM 759 O O . THR A 1 95 ? -6.214 -1.300 10.843 1.00 87.81 95 THR A O 1
ATOM 762 N N . ASP A 1 96 ? -8.300 -1.575 10.093 1.00 90.56 96 ASP A N 1
ATOM 763 C CA . ASP A 1 96 ? -7.920 -2.565 9.073 1.00 90.56 96 ASP A CA 1
ATOM 764 C C . ASP A 1 96 ? -7.050 -1.959 7.968 1.00 90.56 96 ASP A C 1
ATOM 766 O O . ASP A 1 96 ? -6.077 -2.582 7.541 1.00 90.56 96 ASP A O 1
ATOM 770 N N . THR A 1 97 ? -7.351 -0.728 7.561 1.00 91.06 97 THR A N 1
ATOM 771 C CA . THR A 1 97 ? -6.606 0.035 6.556 1.00 91.06 97 THR A CA 1
ATOM 772 C C . THR A 1 97 ? -5.218 0.439 7.055 1.00 91.06 97 THR A C 1
ATOM 774 O O . THR A 1 97 ? -4.233 0.271 6.332 1.00 91.06 97 THR A O 1
ATOM 777 N N . GLU A 1 98 ? -5.104 0.881 8.309 1.00 90.00 98 GLU A N 1
ATOM 778 C CA . GLU A 1 98 ? -3.820 1.180 8.949 1.00 90.00 98 GLU A CA 1
ATOM 779 C C . GLU A 1 98 ? -2.974 -0.090 9.086 1.00 90.00 98 GLU A C 1
ATOM 781 O O . GLU A 1 98 ? -1.794 -0.111 8.730 1.00 90.00 98 GLU A O 1
ATOM 786 N N . TRP A 1 99 ? -3.589 -1.187 9.535 1.00 91.19 99 TRP A N 1
ATOM 787 C CA . TRP A 1 99 ? -2.908 -2.472 9.639 1.00 91.19 99 TRP A CA 1
ATOM 788 C C . TRP A 1 99 ? -2.426 -2.984 8.279 1.00 91.19 99 TRP A C 1
ATOM 790 O O . TRP A 1 99 ? -1.280 -3.420 8.160 1.00 91.19 99 TRP A O 1
ATOM 800 N N . PHE A 1 100 ? -3.263 -2.892 7.242 1.00 93.12 100 PHE A N 1
ATOM 801 C CA . PHE A 1 100 ? -2.897 -3.247 5.871 1.00 93.12 100 PHE A CA 1
ATOM 802 C C . PHE A 1 100 ? -1.666 -2.469 5.388 1.00 93.12 100 PHE A C 1
ATOM 804 O O . PHE A 1 100 ? -0.736 -3.050 4.814 1.00 93.12 100 PHE A O 1
ATOM 811 N N . TYR A 1 101 ? -1.644 -1.161 5.644 1.00 93.75 101 TYR A N 1
ATOM 812 C CA . TYR A 1 101 ? -0.533 -0.292 5.282 1.00 93.75 101 TYR A CA 1
ATOM 813 C C . TYR A 1 101 ? 0.761 -0.680 6.019 1.00 93.75 101 TYR A C 1
ATOM 815 O O . TYR A 1 101 ? 1.801 -0.864 5.386 1.00 93.75 101 TYR A O 1
ATOM 823 N N . LEU A 1 102 ? 0.696 -0.899 7.336 1.00 92.00 102 LEU A N 1
ATOM 824 C CA . LEU A 1 102 ? 1.853 -1.296 8.150 1.00 92.00 102 LEU A CA 1
ATOM 825 C C . LEU A 1 102 ? 2.432 -2.648 7.723 1.00 92.00 102 LEU A C 1
ATOM 827 O O . LEU A 1 102 ? 3.644 -2.787 7.564 1.00 92.00 102 LEU A O 1
ATOM 831 N N . VAL A 1 103 ? 1.572 -3.647 7.500 1.00 92.75 103 VAL A N 1
ATOM 832 C CA . VAL A 1 103 ? 2.005 -4.976 7.042 1.00 92.75 103 VAL A CA 1
ATOM 833 C C . VAL A 1 103 ? 2.645 -4.887 5.657 1.00 92.75 103 VAL A C 1
ATOM 835 O O . VAL A 1 103 ? 3.659 -5.547 5.414 1.00 92.75 103 VAL A O 1
ATOM 838 N N . SER A 1 104 ? 2.122 -4.029 4.770 1.00 94.75 104 SER A N 1
ATOM 839 C CA . SER A 1 104 ? 2.669 -3.827 3.421 1.00 94.75 104 SER A CA 1
ATOM 840 C C . SER A 1 104 ? 4.157 -3.459 3.430 1.00 94.75 104 SER A C 1
ATOM 842 O O . SER A 1 104 ? 4.886 -3.919 2.557 1.00 94.75 104 SER A O 1
ATOM 844 N N . MET A 1 105 ? 4.656 -2.739 4.439 1.00 93.44 105 MET A N 1
ATOM 845 C CA . MET A 1 105 ? 6.079 -2.367 4.539 1.00 93.44 105 MET A CA 1
ATOM 846 C C . MET A 1 105 ? 7.040 -3.565 4.582 1.00 93.44 105 MET A C 1
ATOM 848 O O . MET A 1 105 ? 8.228 -3.427 4.296 1.00 93.44 105 MET A O 1
ATOM 852 N N . THR A 1 106 ? 6.534 -4.744 4.943 1.00 91.31 106 THR A N 1
ATOM 853 C CA . THR A 1 106 ? 7.317 -5.983 5.063 1.00 91.31 106 THR A CA 1
ATOM 854 C C . THR A 1 106 ? 7.121 -6.951 3.900 1.00 91.31 106 THR A C 1
ATOM 856 O O . THR A 1 106 ? 7.734 -8.018 3.879 1.00 91.31 106 THR A O 1
ATOM 859 N N . GLN A 1 107 ? 6.279 -6.589 2.930 1.00 92.38 107 GLN A N 1
ATOM 860 C CA . GLN A 1 107 ? 5.916 -7.462 1.825 1.00 92.38 107 GLN A CA 1
ATOM 861 C C . GLN A 1 107 ? 6.836 -7.288 0.618 1.00 92.38 107 GLN A C 1
ATOM 863 O O . GLN A 1 107 ? 7.483 -6.260 0.414 1.00 92.38 107 GLN A O 1
ATOM 868 N N . SER A 1 108 ? 6.863 -8.324 -0.215 1.00 91.19 108 SER A N 1
ATOM 869 C CA . SER A 1 108 ? 7.507 -8.293 -1.524 1.00 91.19 108 SER A CA 1
ATOM 870 C C . SER A 1 108 ? 6.630 -9.004 -2.540 1.00 91.19 108 SER A C 1
ATOM 872 O O . SER A 1 108 ? 5.969 -9.988 -2.206 1.00 91.19 108 SER A O 1
ATOM 874 N N . TYR A 1 109 ? 6.629 -8.513 -3.775 1.00 87.31 109 TYR A N 1
ATOM 875 C CA . TYR A 1 109 ? 5.761 -9.040 -4.822 1.00 87.31 109 TYR A CA 1
ATOM 876 C C . TYR A 1 109 ? 6.538 -9.403 -6.075 1.00 87.31 109 TYR A C 1
ATOM 878 O O . TYR A 1 109 ? 7.567 -8.808 -6.405 1.00 87.31 109 TYR A O 1
ATOM 886 N N . ASP A 1 110 ? 6.014 -10.389 -6.791 1.00 84.62 110 ASP A N 1
ATOM 887 C CA . ASP A 1 110 ? 6.448 -10.674 -8.145 1.00 84.62 110 ASP A CA 1
ATOM 888 C C . ASP A 1 110 ? 5.918 -9.569 -9.081 1.00 84.62 110 ASP A C 1
ATOM 890 O O . ASP A 1 110 ? 4.713 -9.290 -9.105 1.00 84.62 110 ASP A O 1
ATOM 894 N N . PRO A 1 111 ? 6.794 -8.909 -9.850 1.00 77.94 111 PRO A N 1
ATOM 895 C CA . PRO A 1 111 ? 6.413 -7.769 -10.653 1.00 77.94 111 PRO A CA 1
ATOM 896 C C . PRO A 1 111 ? 5.683 -8.179 -11.950 1.00 77.94 111 PRO A C 1
ATOM 898 O O . PRO A 1 111 ? 5.172 -7.307 -12.652 1.00 77.94 111 PRO A O 1
ATOM 901 N N . HIS A 1 112 ? 5.587 -9.474 -12.287 1.00 70.75 112 HIS A N 1
ATOM 902 C CA . HIS A 1 112 ? 4.992 -9.968 -13.538 1.00 70.75 112 HIS A CA 1
ATOM 903 C C . HIS A 1 112 ? 3.551 -9.490 -13.780 1.00 70.75 112 HIS A C 1
ATOM 905 O O . HIS A 1 112 ? 3.154 -9.321 -14.931 1.00 70.75 112 HIS A O 1
ATOM 911 N N . ILE A 1 113 ? 2.778 -9.224 -12.722 1.00 60.06 113 ILE A N 1
ATOM 912 C CA . ILE A 1 113 ? 1.386 -8.754 -12.828 1.00 60.06 113 ILE A CA 1
ATOM 913 C C . ILE A 1 113 ? 1.320 -7.240 -13.117 1.00 60.06 113 ILE A C 1
ATOM 915 O O . ILE A 1 113 ? 0.323 -6.750 -13.638 1.00 60.06 113 ILE A O 1
ATOM 919 N N . LEU A 1 114 ? 2.387 -6.495 -12.804 1.00 64.12 114 LEU A N 1
ATOM 920 C CA . LEU A 1 114 ? 2.410 -5.028 -12.795 1.00 64.12 114 LEU A CA 1
ATOM 921 C C . LEU A 1 114 ? 3.368 -4.414 -13.840 1.00 64.12 114 LEU A C 1
ATOM 923 O O . LEU A 1 114 ? 3.230 -3.241 -14.176 1.00 64.12 114 LEU A O 1
ATOM 927 N N . ILE A 1 115 ? 4.297 -5.191 -14.418 1.00 57.75 115 ILE A N 1
ATOM 928 C CA . ILE A 1 115 ? 5.221 -4.738 -15.487 1.00 57.75 115 ILE A CA 1
ATOM 929 C C . ILE A 1 115 ? 4.576 -4.770 -16.889 1.00 57.75 115 ILE A C 1
ATOM 931 O O . ILE A 1 115 ? 5.242 -4.501 -17.885 1.00 57.75 115 ILE A O 1
ATOM 935 N N . ALA A 1 116 ? 3.269 -5.017 -17.029 1.00 62.66 116 ALA A N 1
ATOM 936 C CA . ALA A 1 116 ? 2.615 -4.885 -18.340 1.00 62.66 116 ALA A CA 1
ATOM 937 C C . ALA A 1 116 ? 2.757 -3.466 -18.947 1.00 62.66 116 ALA A C 1
ATOM 939 O O . ALA A 1 116 ? 2.463 -3.274 -20.122 1.00 62.66 116 ALA A O 1
ATOM 940 N N . GLY A 1 117 ? 3.232 -2.489 -18.162 1.00 71.88 117 GLY A N 1
ATOM 941 C CA . GLY A 1 117 ? 3.532 -1.123 -18.593 1.00 71.88 117 GLY A CA 1
ATOM 942 C C . GLY A 1 117 ? 2.304 -0.219 -18.599 1.00 71.88 117 GLY A C 1
ATOM 943 O O . GLY A 1 117 ? 2.445 0.998 -18.635 1.00 71.88 117 GLY A O 1
ATOM 944 N N . GLU A 1 118 ? 1.121 -0.814 -18.474 1.00 83.94 118 GLU A N 1
ATOM 945 C CA . GLU A 1 118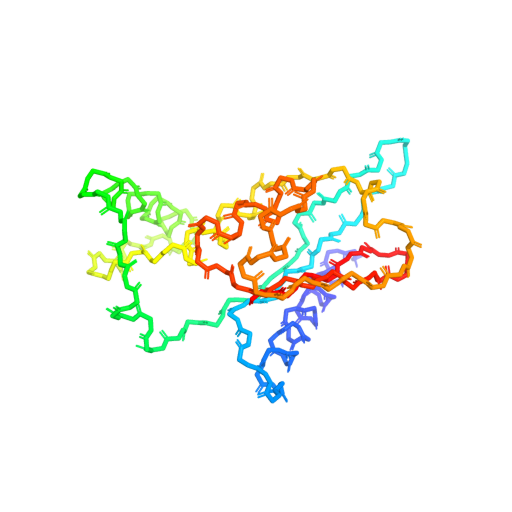 ? -0.157 -0.124 -18.438 1.00 83.94 118 GLU A CA 1
ATOM 946 C C . GLU A 1 118 ? -0.646 0.071 -16.997 1.00 83.94 118 GLU A C 1
ATOM 948 O O . GLU A 1 118 ? -0.508 -0.841 -16.172 1.00 83.94 118 GLU A O 1
ATOM 953 N N . PRO A 1 119 ? -1.251 1.229 -16.677 1.00 90.12 119 PRO A N 1
ATOM 954 C CA . PRO A 1 119 ? -1.945 1.418 -15.415 1.00 90.12 119 PRO A CA 1
ATOM 955 C C . PRO A 1 119 ? -3.091 0.414 -15.247 1.00 90.12 119 PRO A C 1
ATOM 957 O O . PRO A 1 119 ? -3.899 0.211 -16.155 1.00 90.12 119 PRO A O 1
ATOM 960 N N . LEU A 1 120 ? -3.195 -0.179 -14.062 1.00 91.25 120 LEU A N 1
ATOM 961 C CA . LEU A 1 120 ? -4.302 -1.049 -13.674 1.00 91.25 120 LEU A CA 1
ATOM 962 C C . LEU A 1 120 ? -5.182 -0.329 -12.662 1.00 91.25 120 LEU A C 1
ATOM 964 O O . LEU A 1 120 ? -4.676 0.328 -11.756 1.00 91.25 120 LEU A O 1
ATOM 968 N N . TRP A 1 121 ? -6.496 -0.478 -12.797 1.00 92.06 121 TRP A N 1
ATOM 969 C CA . TRP A 1 121 ? -7.467 0.174 -11.927 1.00 92.06 121 TRP A CA 1
ATOM 970 C C . TRP A 1 121 ? -8.629 -0.765 -11.624 1.00 92.06 121 TRP A C 1
ATOM 972 O O . TRP A 1 121 ? -9.323 -1.224 -12.532 1.00 92.06 121 TRP A O 1
ATOM 982 N N . TYR A 1 122 ? -8.869 -1.016 -10.343 1.00 93.31 122 TYR A N 1
ATOM 983 C CA . TYR A 1 122 ? -9.952 -1.861 -9.855 1.00 93.31 122 TYR A CA 1
ATOM 984 C C . TYR A 1 122 ? -10.816 -1.044 -8.907 1.00 93.31 122 TYR A C 1
ATOM 986 O O . TYR A 1 122 ? -10.308 -0.508 -7.930 1.00 93.31 122 TYR A O 1
ATOM 994 N N . ALA A 1 123 ? -12.117 -0.953 -9.176 1.00 94.00 123 ALA A N 1
ATOM 995 C CA . ALA A 1 123 ? -13.042 -0.181 -8.351 1.00 94.00 123 ALA A CA 1
ATOM 996 C C . ALA A 1 123 ? -14.308 -0.981 -8.038 1.00 94.00 123 ALA A C 1
ATOM 998 O O . ALA A 1 123 ? -14.940 -1.546 -8.937 1.00 94.00 123 ALA A O 1
ATOM 999 N N . GLY A 1 124 ? -14.694 -0.981 -6.766 1.00 92.44 124 GLY A N 1
ATOM 1000 C CA . GLY A 1 124 ? -15.879 -1.658 -6.255 1.00 92.44 124 GLY A CA 1
ATOM 1001 C C . GLY A 1 124 ? -15.657 -3.145 -5.966 1.00 92.44 124 GLY A C 1
ATOM 1002 O O . GLY A 1 124 ? -14.962 -3.860 -6.691 1.00 92.44 124 GLY A O 1
ATOM 1003 N N . SER A 1 125 ? -16.309 -3.630 -4.909 1.00 90.62 125 SER A N 1
ATOM 1004 C CA . SER A 1 125 ? -16.158 -4.995 -4.384 1.00 90.62 125 SER A CA 1
ATOM 1005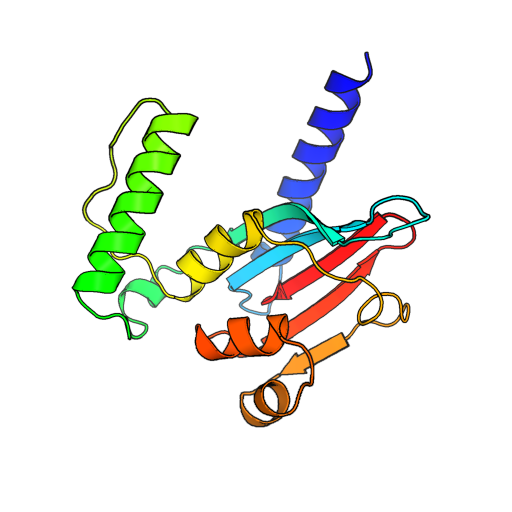 C C . SER A 1 125 ? -16.347 -6.084 -5.447 1.00 90.62 125 SER A C 1
ATOM 1007 O O . SER A 1 125 ? -15.594 -7.055 -5.483 1.00 90.62 125 SER A O 1
ATOM 1009 N N . ASP A 1 126 ? -17.299 -5.896 -6.366 1.00 91.62 126 ASP A N 1
ATOM 1010 C CA . ASP A 1 126 ? -17.601 -6.853 -7.439 1.00 91.62 126 ASP A CA 1
ATOM 1011 C C . ASP A 1 126 ? -16.442 -7.064 -8.419 1.00 91.62 126 ASP A C 1
ATOM 1013 O O . ASP A 1 126 ? -16.342 -8.134 -9.029 1.00 91.62 126 ASP A O 1
ATOM 1017 N N . GLN A 1 127 ? -15.598 -6.046 -8.611 1.00 92.38 127 GLN A N 1
ATOM 1018 C CA . GLN A 1 127 ? -14.398 -6.156 -9.433 1.00 92.38 127 GLN A CA 1
ATOM 1019 C C . GLN A 1 127 ? -13.256 -6.756 -8.623 1.00 92.38 127 GLN A C 1
ATOM 1021 O O . GLN A 1 127 ? -12.676 -7.747 -9.062 1.00 92.38 127 GLN A O 1
ATOM 1026 N N . LEU A 1 128 ? -12.982 -6.217 -7.427 1.00 89.56 128 LEU A N 1
ATOM 1027 C CA . LEU A 1 128 ? -11.839 -6.626 -6.605 1.00 89.56 128 LEU A CA 1
ATOM 1028 C C . LEU A 1 128 ? -11.872 -8.125 -6.258 1.00 89.56 128 LEU A C 1
ATOM 1030 O O . LEU A 1 128 ? -10.844 -8.792 -6.343 1.00 89.56 128 LEU A O 1
ATOM 1034 N N . VAL A 1 129 ? -13.047 -8.696 -5.965 1.00 90.25 129 VAL A N 1
ATOM 1035 C CA . VAL A 1 129 ? -13.196 -10.134 -5.649 1.00 90.25 129 VAL A CA 1
ATOM 1036 C C . VAL A 1 129 ? -12.822 -11.049 -6.825 1.00 90.25 129 VAL A C 1
ATOM 1038 O O . VAL A 1 129 ? -12.422 -12.195 -6.614 1.00 90.25 129 VAL A O 1
ATOM 1041 N N . LYS A 1 130 ? -12.932 -10.569 -8.069 1.00 90.75 130 LYS A N 1
ATOM 1042 C CA . LYS A 1 130 ? -12.644 -11.357 -9.280 1.00 90.75 130 LYS A CA 1
ATOM 1043 C C . LYS A 1 130 ? -11.171 -11.318 -9.683 1.00 90.75 130 LYS A C 1
ATOM 1045 O O . LYS A 1 130 ? -10.756 -12.127 -10.513 1.00 90.75 130 LYS A O 1
ATOM 1050 N N . VAL A 1 131 ? -10.386 -10.394 -9.128 1.00 89.12 131 VAL A N 1
ATOM 1051 C CA . VAL A 1 131 ? -8.981 -10.220 -9.503 1.00 89.12 131 VAL A CA 1
ATOM 1052 C C . VAL A 1 131 ? -8.150 -11.390 -8.9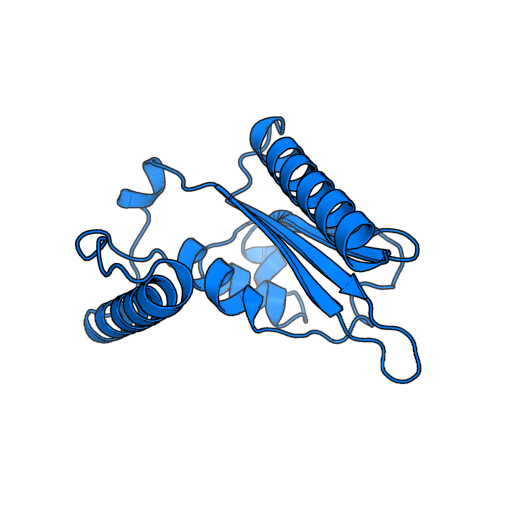71 1.00 89.12 131 VAL A C 1
ATOM 1054 O O . VAL A 1 131 ? -8.177 -11.728 -7.786 1.00 89.12 131 VAL A O 1
ATOM 1057 N N . GLN A 1 132 ? -7.360 -12.005 -9.850 1.00 88.50 132 GLN A N 1
ATOM 1058 C CA . GLN A 1 132 ? -6.389 -13.042 -9.488 1.00 88.50 132 GLN A CA 1
ATOM 1059 C C . GLN A 1 132 ? -5.061 -12.423 -9.025 1.00 88.50 132 GLN A C 1
ATOM 1061 O O . GLN A 1 132 ? -3.990 -12.784 -9.496 1.00 88.50 132 GLN A O 1
ATOM 1066 N N . CYS A 1 133 ? -5.146 -11.466 -8.103 1.00 88.00 133 CYS A N 1
ATOM 1067 C CA . CYS A 1 133 ? -4.005 -10.824 -7.466 1.00 88.00 133 CYS A CA 1
ATOM 1068 C C . CYS A 1 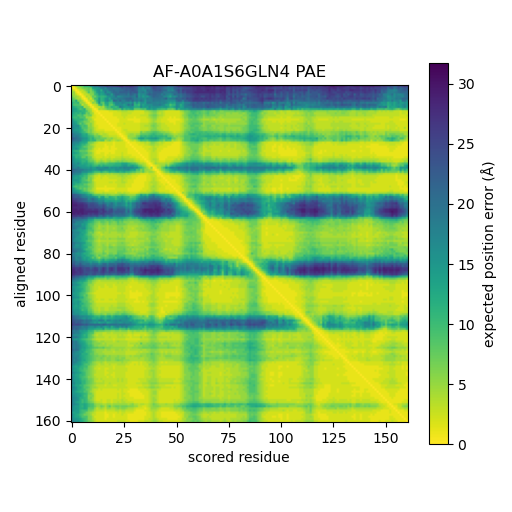133 ? -4.220 -10.884 -5.956 1.00 88.00 133 CYS A C 1
ATOM 1070 O O . CYS A 1 133 ? -5.220 -10.375 -5.449 1.00 88.00 133 CYS A O 1
ATOM 1072 N N . GLU A 1 134 ? -3.304 -11.542 -5.248 1.00 89.69 134 GLU A N 1
ATOM 1073 C CA . GLU A 1 134 ? -3.394 -11.723 -3.797 1.00 89.69 134 GLU A CA 1
ATOM 1074 C C . GLU A 1 134 ? -3.435 -10.379 -3.072 1.00 89.69 134 GLU A C 1
ATOM 1076 O O . GLU A 1 134 ? -4.352 -10.147 -2.293 1.00 89.69 134 GLU A O 1
ATOM 1081 N N . ARG A 1 135 ? -2.558 -9.444 -3.453 1.00 92.31 135 ARG A N 1
ATOM 1082 C CA . ARG A 1 135 ? -2.507 -8.102 -2.869 1.00 92.31 135 ARG A CA 1
ATOM 1083 C C . ARG A 1 135 ? -3.822 -7.324 -3.004 1.00 92.31 135 ARG A C 1
ATOM 1085 O O . ARG A 1 135 ? -4.266 -6.695 -2.051 1.00 92.31 135 ARG A O 1
ATOM 1092 N N . VAL A 1 136 ? -4.486 -7.403 -4.163 1.00 92.62 136 VAL A N 1
ATOM 1093 C CA . VAL A 1 136 ? -5.801 -6.757 -4.372 1.00 92.62 136 V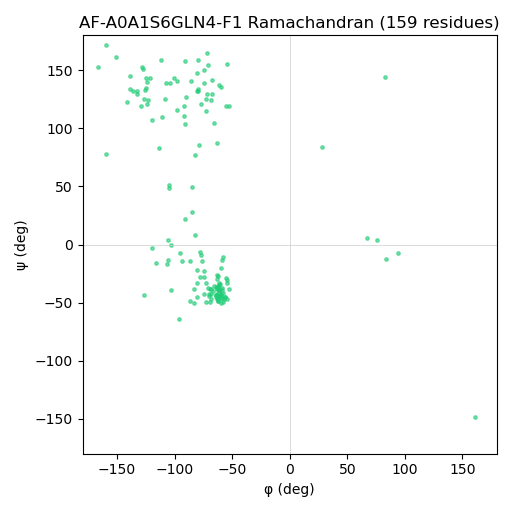AL A CA 1
ATOM 1094 C C . VAL A 1 136 ? -6.875 -7.398 -3.491 1.00 92.62 136 VAL A C 1
ATOM 1096 O O . VAL A 1 136 ? -7.761 -6.710 -2.984 1.00 92.62 136 VAL A O 1
ATOM 1099 N N . ARG A 1 137 ? -6.798 -8.717 -3.281 1.00 91.88 137 ARG A N 1
ATOM 1100 C CA . ARG A 1 137 ? -7.728 -9.440 -2.409 1.00 91.88 137 ARG A CA 1
ATOM 1101 C C . ARG A 1 137 ? -7.511 -9.093 -0.937 1.00 91.88 137 ARG A C 1
ATOM 1103 O O . ARG A 1 137 ? -8.498 -8.899 -0.236 1.00 91.88 137 ARG A O 1
ATOM 1110 N N . GLU A 1 138 ? -6.262 -9.008 -0.485 1.00 92.31 138 GLU A N 1
ATOM 1111 C CA . GLU A 1 138 ? -5.903 -8.584 0.875 1.00 92.31 138 GLU A CA 1
ATOM 1112 C C . GLU A 1 138 ? -6.414 -7.171 1.164 1.00 92.31 138 GLU A C 1
ATOM 1114 O O . GLU A 1 138 ? -7.134 -6.976 2.142 1.00 92.31 138 GLU A O 1
ATOM 1119 N N . ALA A 1 139 ? -6.134 -6.223 0.261 1.00 92.56 139 ALA A N 1
ATOM 1120 C CA . ALA A 1 139 ? -6.635 -4.854 0.352 1.00 92.56 139 ALA A CA 1
ATOM 1121 C C . ALA A 1 139 ? -8.169 -4.835 0.480 1.00 92.56 139 ALA A C 1
ATOM 1123 O O . ALA A 1 139 ? -8.720 -4.192 1.372 1.00 92.56 139 ALA A O 1
ATOM 1124 N N . HIS A 1 140 ? -8.868 -5.609 -0.359 1.00 93.38 140 HIS A N 1
ATOM 1125 C CA . HIS A 1 140 ? -10.327 -5.708 -0.317 1.00 93.38 140 HIS A CA 1
ATOM 1126 C C . HIS A 1 140 ? -10.870 -6.280 1.001 1.00 93.38 140 HIS A C 1
ATOM 1128 O O . HIS A 1 140 ? -11.882 -5.794 1.509 1.00 93.38 140 HIS A O 1
ATOM 1134 N N . VAL A 1 141 ? -10.227 -7.318 1.548 1.00 91.81 141 VAL A N 1
ATOM 1135 C CA . VAL A 1 141 ? -10.609 -7.910 2.841 1.00 91.81 141 VAL A CA 1
ATOM 1136 C C . VAL A 1 141 ? -10.469 -6.889 3.969 1.00 91.81 141 VAL A C 1
ATOM 1138 O O . VAL A 1 141 ? -11.324 -6.856 4.847 1.00 91.81 141 VAL A O 1
ATOM 1141 N N . LEU A 1 142 ? -9.454 -6.026 3.899 1.00 90.88 142 LEU A N 1
ATOM 1142 C CA . LEU A 1 142 ? -9.173 -4.973 4.880 1.00 90.88 142 LEU A CA 1
ATOM 1143 C C . LEU A 1 142 ? -9.852 -3.633 4.544 1.00 90.88 142 LEU A C 1
ATOM 1145 O O . LEU A 1 142 ? -9.449 -2.577 5.020 1.00 90.88 142 LEU A O 1
ATOM 1149 N N . GLY A 1 143 ? -10.919 -3.677 3.739 1.00 89.75 143 GLY A N 1
ATOM 1150 C CA . GLY A 1 143 ? -11.844 -2.558 3.559 1.00 89.75 143 GLY A CA 1
ATOM 1151 C C . GLY A 1 143 ? -11.558 -1.641 2.371 1.00 89.75 143 GLY A C 1
ATOM 1152 O O . GLY A 1 143 ? -12.418 -0.821 2.046 1.00 89.75 143 GLY A O 1
ATOM 1153 N N . ILE A 1 144 ? -10.437 -1.812 1.663 1.00 92.19 144 ILE A N 1
ATOM 1154 C CA . ILE A 1 144 ? -10.111 -1.012 0.477 1.00 92.19 144 ILE A CA 1
ATOM 1155 C C . ILE A 1 144 ? -11.086 -1.337 -0.659 1.00 92.19 144 ILE A C 1
ATOM 1157 O O . ILE A 1 144 ? -11.336 -2.497 -1.002 1.00 92.19 144 ILE A O 1
ATOM 1161 N N . ARG A 1 145 ? -11.681 -0.300 -1.253 1.00 92.94 145 ARG A N 1
ATOM 1162 C CA . ARG A 1 145 ? -12.714 -0.448 -2.298 1.00 92.94 145 ARG A CA 1
ATOM 1163 C C . ARG A 1 145 ? -12.232 -0.099 -3.693 1.00 92.94 145 ARG A C 1
ATOM 1165 O O . ARG A 1 145 ? -12.877 -0.512 -4.658 1.00 92.94 145 ARG A O 1
ATOM 1172 N N . THR A 1 146 ? -11.119 0.608 -3.799 1.00 94.25 146 THR A N 1
ATOM 1173 C CA . THR A 1 146 ? -10.501 0.980 -5.066 1.00 94.25 146 THR A CA 1
ATOM 1174 C C . THR A 1 146 ? -9.011 0.738 -4.939 1.00 94.25 146 THR A C 1
ATOM 1176 O O . THR A 1 146 ? -8.434 1.136 -3.944 1.00 94.25 146 THR A O 1
ATOM 1179 N N . VAL A 1 147 ? -8.394 0.074 -5.913 1.00 94.94 147 VAL A N 1
ATOM 1180 C CA . VAL A 1 147 ? -6.940 -0.111 -5.962 1.00 94.94 147 VAL A CA 1
ATOM 1181 C C . VAL A 1 147 ? -6.460 0.235 -7.359 1.00 94.94 147 VAL A C 1
ATOM 1183 O O . VAL A 1 147 ? -6.991 -0.286 -8.345 1.00 94.94 147 VAL A O 1
ATOM 1186 N N . ALA A 1 148 ? -5.444 1.083 -7.450 1.00 93.88 148 ALA A N 1
ATOM 1187 C CA . ALA A 1 148 ? -4.782 1.419 -8.700 1.00 93.88 148 ALA A CA 1
ATOM 1188 C C . ALA A 1 148 ? -3.291 1.091 -8.631 1.00 93.88 148 ALA A C 1
ATOM 1190 O O . ALA A 1 148 ? -2.662 1.299 -7.601 1.00 93.88 148 ALA A O 1
ATOM 1191 N N . PHE A 1 149 ? -2.725 0.622 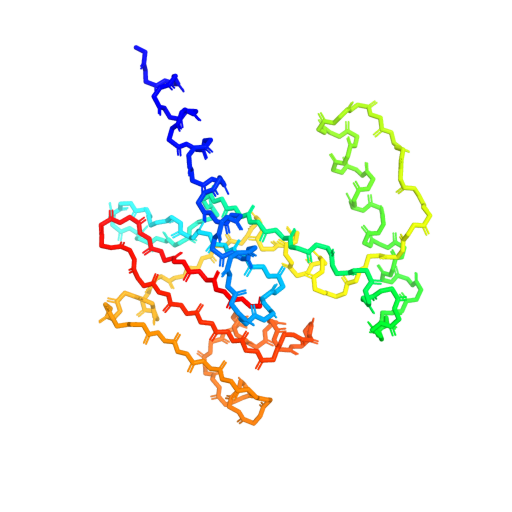-9.741 1.00 93.62 149 PHE A N 1
ATOM 1192 C CA . PHE A 1 149 ? -1.291 0.410 -9.916 1.00 93.62 149 PHE A CA 1
ATOM 1193 C C . PHE A 1 149 ? -0.821 1.187 -11.140 1.00 93.62 149 PHE A C 1
ATOM 1195 O O . PHE A 1 149 ? -1.306 0.959 -12.245 1.00 93.62 149 PHE A O 1
ATOM 1202 N N . ILE A 1 150 ? 0.126 2.098 -10.953 1.00 92.56 150 ILE A N 1
ATOM 1203 C CA . ILE A 1 150 ? 0.619 3.017 -11.976 1.00 92.56 150 ILE A CA 1
ATOM 1204 C C . ILE A 1 150 ? 2.120 2.756 -12.164 1.00 92.56 150 I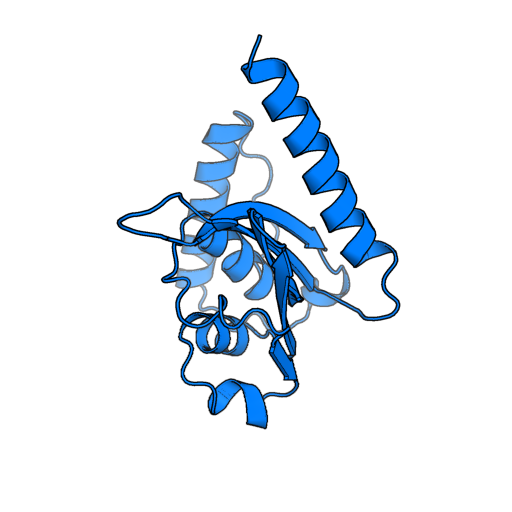LE A C 1
ATOM 1206 O O . ILE A 1 150 ? 2.915 3.097 -11.283 1.00 92.56 150 ILE A O 1
ATOM 1210 N N . PRO A 1 151 ? 2.539 2.141 -13.284 1.00 91.25 151 PRO A N 1
ATOM 1211 C CA . PRO A 1 151 ? 3.949 1.884 -13.552 1.00 91.25 151 PRO A CA 1
ATOM 1212 C C . PRO A 1 151 ? 4.776 3.173 -13.636 1.00 91.25 151 PRO A C 1
ATOM 1214 O O . PRO A 1 151 ? 4.391 4.143 -14.288 1.00 91.25 151 PRO A O 1
ATOM 1217 N N . VAL A 1 152 ? 5.959 3.159 -13.024 1.00 88.75 152 VAL A N 1
ATOM 1218 C CA . VAL A 1 152 ? 6.974 4.213 -13.126 1.00 88.75 152 VAL A CA 1
ATOM 1219 C C . VAL A 1 152 ? 8.157 3.656 -13.908 1.00 88.75 152 VAL A C 1
ATOM 1221 O O . VAL A 1 152 ? 8.891 2.788 -13.426 1.00 88.75 152 VAL A O 1
ATOM 1224 N N . ILE A 1 153 ? 8.333 4.158 -15.132 1.00 83.38 153 ILE A N 1
ATOM 1225 C CA . ILE A 1 153 ? 9.317 3.653 -16.096 1.00 83.38 153 ILE A CA 1
ATOM 1226 C C . ILE A 1 153 ? 10.711 3.593 -15.462 1.00 83.38 153 ILE A C 1
ATOM 1228 O O . ILE A 1 153 ? 11.274 4.609 -15.059 1.00 83.38 153 ILE A O 1
ATOM 1232 N N . GLY A 1 154 ? 11.268 2.381 -15.404 1.00 82.12 154 GLY A N 1
ATOM 1233 C CA . GLY A 1 154 ? 12.623 2.125 -14.916 1.00 82.12 154 GLY A CA 1
ATOM 1234 C C . GLY A 1 154 ? 12.805 2.189 -13.397 1.00 82.12 154 GLY A C 1
ATOM 1235 O O . GLY A 1 154 ? 13.940 2.055 -12.950 1.00 82.12 154 GLY A O 1
ATOM 1236 N N . ALA A 1 155 ? 11.738 2.380 -12.612 1.00 87.62 155 ALA A N 1
ATOM 1237 C CA . ALA A 1 155 ? 11.845 2.534 -11.160 1.00 87.62 155 ALA A CA 1
ATOM 1238 C C . ALA A 1 155 ? 10.959 1.569 -10.361 1.00 87.62 155 ALA A C 1
ATOM 1240 O O . ALA A 1 155 ? 11.421 1.014 -9.364 1.00 87.62 155 ALA A O 1
ATOM 1241 N N . GLY A 1 156 ? 9.704 1.359 -10.763 1.00 90.62 156 GLY A N 1
ATOM 1242 C CA . GLY A 1 156 ? 8.761 0.627 -9.921 1.00 90.62 156 GLY A CA 1
ATOM 1243 C C . GLY A 1 156 ? 7.299 0.865 -10.274 1.00 90.62 156 GLY A C 1
ATOM 1244 O O . GLY A 1 156 ? 6.968 1.099 -11.434 1.00 90.62 156 GLY A O 1
ATOM 1245 N N . VAL A 1 157 ? 6.428 0.811 -9.269 1.00 92.56 157 VAL A N 1
ATOM 1246 C CA . VAL A 1 157 ? 4.975 0.982 -9.399 1.00 92.56 157 VAL A CA 1
ATOM 1247 C C . VAL A 1 157 ? 4.467 1.836 -8.243 1.00 92.56 157 VAL A C 1
ATOM 1249 O O . VAL A 1 157 ? 4.822 1.589 -7.095 1.00 92.56 157 VAL A O 1
ATOM 1252 N N . VAL A 1 158 ? 3.623 2.824 -8.532 1.00 94.50 158 VAL A N 1
ATOM 1253 C CA . VAL A 1 158 ? 2.835 3.518 -7.508 1.00 94.50 158 VAL A CA 1
ATOM 1254 C C . VAL A 1 158 ? 1.513 2.790 -7.344 1.00 94.50 158 VAL A C 1
ATOM 1256 O O . VAL A 1 158 ? 0.795 2.578 -8.317 1.00 94.50 158 VAL A O 1
ATOM 1259 N N . GLU A 1 159 ? 1.188 2.426 -6.119 1.00 95.50 159 GLU A N 1
ATOM 1260 C CA . GLU A 1 159 ? -0.111 1.913 -5.733 1.00 95.50 159 GLU A CA 1
ATOM 1261 C C . GLU A 1 159 ? -0.911 2.976 -4.988 1.00 95.50 159 GLU A C 1
ATOM 1263 O O . GLU A 1 159 ? -0.360 3.675 -4.138 1.00 95.50 159 GLU A O 1
ATOM 1268 N N . LEU A 1 160 ? -2.204 3.059 -5.290 1.00 95.50 160 LEU A N 1
ATOM 1269 C CA . LEU A 1 160 ? -3.174 3.887 -4.576 1.00 95.50 160 LEU A CA 1
ATOM 1270 C C . LEU A 1 160 ? -4.325 3.014 -4.093 1.00 95.50 160 LEU A C 1
ATOM 1272 O O . LEU A 1 160 ? -4.783 2.147 -4.846 1.00 95.50 160 LEU A O 1
ATOM 1276 N N . GLY A 1 161 ? -4.795 3.272 -2.877 1.00 94.12 161 GLY A N 1
ATOM 1277 C CA . GLY A 1 161 ? -5.949 2.605 -2.281 1.00 94.12 161 GLY A CA 1
ATOM 1278 C C . GLY A 1 161 ? -6.716 3.504 -1.338 1.00 94.12 161 GLY A C 1
ATOM 1279 O O . GLY A 1 161 ? -6.113 4.484 -0.847 1.00 94.12 161 GLY A O 1
#

R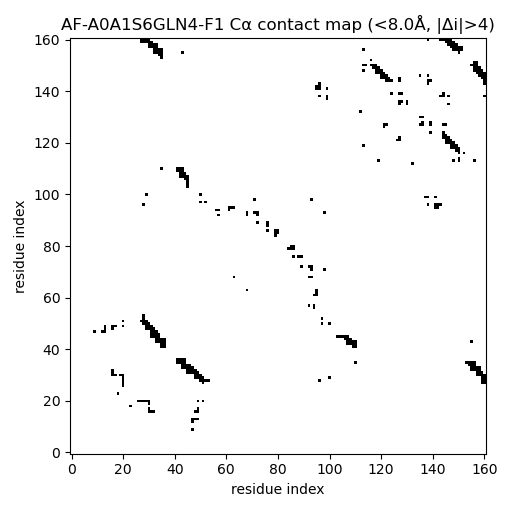adius of gyration: 16.64 Å; Cα contacts (8 Å, |Δi|>4): 217; chains: 1; bounding box: 46×30×43 Å